Protein AF-A0A8J4V4L4-F1 (afdb_monomer_lite)

InterPro domains:
  IPR000237 GRIP domain [PF01465] (89-128)
  IPR000237 GRIP domain [PS50913] (85-132)
  IPR000237 GRIP domain [SM00755] (88-132)
  IPR051952 Golgi-associated and autophagy-related protein [PTHR23157] (9-137)

Structure (mmCIF, N/CA/C/O backbone):
data_AF-A0A8J4V4L4-F1
#
_entry.id   AF-A0A8J4V4L4-F1
#
loop_
_atom_site.group_PDB
_atom_site.id
_atom_site.type_symbol
_atom_site.label_atom_id
_atom_site.label_alt_id
_atom_site.label_comp_id
_atom_site.label_asym_id
_atom_site.label_entity_id
_atom_site.label_seq_id
_atom_site.pdbx_PDB_ins_code
_atom_site.Cartn_x
_atom_site.Cartn_y
_atom_site.Cartn_z
_atom_site.occupancy
_atom_site.B_iso_or_equiv
_atom_site.auth_seq_id
_atom_site.auth_comp_id
_atom_site.auth_asym_id
_atom_site.auth_atom_id
_atom_site.pdbx_PDB_model_num
ATOM 1 N N . MET A 1 1 ? 56.820 -5.648 -81.302 1.00 56.75 1 MET A N 1
ATOM 2 C CA . MET A 1 1 ? 57.022 -4.974 -79.993 1.00 56.75 1 MET A CA 1
ATOM 3 C C . MET A 1 1 ? 55.849 -5.267 -79.040 1.00 56.75 1 MET A C 1
ATOM 5 O O . MET A 1 1 ? 55.634 -4.554 -78.071 1.00 56.75 1 MET A O 1
ATOM 9 N N . ASP A 1 2 ? 55.124 -6.372 -79.248 1.00 60.31 2 ASP A N 1
ATOM 10 C CA . ASP A 1 2 ? 53.725 -6.490 -78.797 1.00 60.31 2 ASP A CA 1
ATOM 11 C C . ASP A 1 2 ? 53.541 -7.343 -77.529 1.00 60.31 2 ASP A C 1
ATOM 13 O O . ASP A 1 2 ? 52.537 -7.231 -76.823 1.00 60.31 2 ASP A O 1
ATOM 17 N N . ALA A 1 3 ? 54.542 -8.155 -77.174 1.00 59.69 3 ALA A N 1
ATOM 18 C CA . ALA A 1 3 ? 54.506 -8.998 -75.978 1.00 59.69 3 ALA A CA 1
ATOM 19 C C . ALA A 1 3 ? 54.644 -8.193 -74.668 1.00 59.69 3 ALA A C 1
ATOM 21 O O . ALA A 1 3 ? 53.994 -8.522 -73.676 1.00 59.69 3 ALA A O 1
ATOM 22 N N . ALA A 1 4 ? 55.436 -7.113 -74.667 1.00 62.22 4 ALA A N 1
ATOM 23 C CA . ALA A 1 4 ? 55.627 -6.255 -73.492 1.00 62.22 4 ALA A CA 1
ATOM 24 C C . ALA A 1 4 ? 54.358 -5.444 -73.158 1.00 62.22 4 ALA A C 1
ATOM 26 O O . ALA A 1 4 ? 53.912 -5.439 -72.013 1.00 62.22 4 ALA A O 1
ATOM 27 N N . SER A 1 5 ? 53.709 -4.869 -74.178 1.00 67.94 5 SER A N 1
ATOM 28 C CA . SER A 1 5 ? 52.457 -4.108 -74.030 1.00 67.94 5 SER A CA 1
ATOM 29 C C . SER A 1 5 ? 51.283 -4.983 -73.555 1.00 67.94 5 SER A C 1
ATOM 31 O O . SER A 1 5 ? 50.482 -4.574 -72.713 1.00 67.94 5 SER A O 1
ATOM 33 N N . THR A 1 6 ? 51.223 -6.240 -74.008 1.00 76.56 6 THR A N 1
ATOM 34 C CA . THR A 1 6 ? 50.197 -7.202 -73.566 1.00 76.56 6 THR A CA 1
ATOM 35 C C . THR A 1 6 ? 50.369 -7.602 -72.091 1.00 76.56 6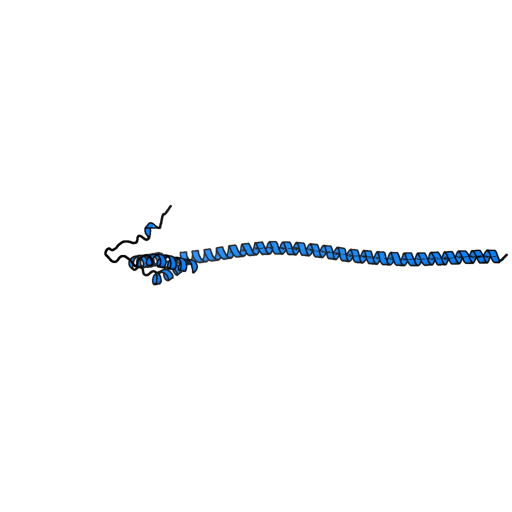 THR A C 1
ATOM 37 O O . THR A 1 6 ? 49.378 -7.772 -71.374 1.00 76.56 6 THR A O 1
ATOM 40 N N . GLY A 1 7 ? 51.614 -7.710 -71.611 1.00 80.56 7 GLY A N 1
ATOM 41 C CA . GLY A 1 7 ? 51.930 -8.019 -70.213 1.00 80.56 7 GLY A CA 1
ATOM 42 C C . GLY A 1 7 ? 51.570 -6.892 -69.240 1.00 80.56 7 GLY A C 1
ATOM 43 O O . GLY A 1 7 ? 51.029 -7.157 -68.166 1.00 80.56 7 GLY A O 1
ATOM 44 N N . GLU A 1 8 ? 51.798 -5.635 -69.621 1.00 83.94 8 GLU A N 1
ATOM 45 C CA . GLU A 1 8 ? 51.408 -4.463 -68.824 1.00 83.94 8 GLU A CA 1
ATOM 46 C C . GLU A 1 8 ? 49.885 -4.316 -68.730 1.00 83.94 8 GLU A C 1
ATOM 48 O O . GLU A 1 8 ? 49.346 -4.116 -67.639 1.00 83.94 8 GLU A O 1
ATOM 53 N N . ALA A 1 9 ? 49.170 -4.534 -69.838 1.00 85.38 9 ALA A N 1
ATOM 54 C CA . ALA A 1 9 ? 47.709 -4.534 -69.847 1.00 85.38 9 ALA A CA 1
ATOM 55 C C . ALA A 1 9 ? 47.113 -5.648 -68.962 1.00 85.38 9 ALA A C 1
ATOM 57 O O . ALA A 1 9 ? 46.092 -5.443 -68.304 1.00 85.38 9 ALA A O 1
ATOM 58 N N . ALA A 1 10 ? 47.743 -6.827 -68.915 1.00 88.56 10 ALA A N 1
ATOM 59 C CA . ALA A 1 10 ? 47.319 -7.918 -68.039 1.00 88.56 10 ALA A CA 1
ATOM 60 C C . ALA A 1 10 ? 47.534 -7.590 -66.551 1.00 88.56 10 ALA A C 1
ATOM 62 O O . ALA A 1 10 ? 46.646 -7.844 -65.738 1.00 88.56 10 ALA A O 1
ATOM 63 N N . ARG A 1 11 ? 48.671 -6.973 -66.202 1.00 88.81 11 ARG A N 1
ATOM 64 C CA . ARG A 1 11 ? 48.964 -6.530 -64.829 1.00 88.81 11 ARG A CA 1
ATOM 65 C C . ARG A 1 11 ? 48.004 -5.439 -64.366 1.00 88.81 11 ARG A C 1
ATOM 67 O O . ARG A 1 11 ? 47.452 -5.556 -63.278 1.00 88.81 11 ARG A O 1
ATOM 74 N N . PHE A 1 12 ? 47.734 -4.440 -65.209 1.00 91.56 12 PHE A N 1
ATOM 75 C CA . PHE A 1 12 ? 46.761 -3.392 -64.897 1.00 91.56 12 PHE A CA 1
ATOM 76 C C . PHE A 1 12 ? 45.360 -3.972 -64.667 1.00 91.56 12 PHE A C 1
ATOM 78 O O . PHE A 1 12 ? 44.716 -3.644 -63.675 1.00 91.56 12 PHE A O 1
ATOM 85 N N . ARG A 1 13 ? 44.907 -4.904 -65.520 1.00 91.88 13 ARG A N 1
ATOM 86 C CA . ARG A 1 13 ? 43.626 -5.603 -65.319 1.00 91.88 13 ARG A CA 1
ATOM 87 C C . ARG A 1 13 ? 43.571 -6.372 -63.997 1.00 91.88 13 ARG A C 1
ATOM 89 O O . ARG A 1 13 ? 42.557 -6.297 -63.311 1.00 91.88 13 ARG A O 1
ATOM 96 N N . ALA A 1 14 ? 44.644 -7.069 -63.622 1.00 92.88 14 ALA A N 1
ATOM 97 C CA . ALA A 1 14 ? 44.713 -7.782 -62.346 1.00 92.88 14 ALA A CA 1
ATOM 98 C C . ALA A 1 14 ? 44.650 -6.822 -61.144 1.00 92.88 14 ALA A C 1
ATOM 100 O O . ALA A 1 14 ? 43.907 -7.077 -60.198 1.00 92.88 14 ALA A O 1
ATOM 101 N N . SER A 1 15 ? 45.357 -5.688 -61.201 1.00 94.12 15 SER A N 1
ATOM 102 C CA . SER A 1 15 ? 45.274 -4.648 -60.169 1.00 94.12 15 SER A CA 1
ATOM 103 C C . SER A 1 15 ? 43.872 -4.041 -60.072 1.00 94.12 15 SER A C 1
ATOM 105 O O . SER A 1 15 ? 43.374 -3.839 -58.969 1.00 94.12 15 SER A O 1
ATOM 107 N N . VAL A 1 16 ? 43.202 -3.799 -61.203 1.00 94.94 16 VAL A N 1
ATOM 108 C CA . VAL A 1 16 ? 41.825 -3.281 -61.224 1.00 94.94 16 VAL A CA 1
ATOM 109 C C . VAL A 1 16 ? 40.839 -4.276 -60.605 1.00 94.94 16 VAL A C 1
ATOM 111 O O . VAL A 1 16 ? 40.001 -3.870 -59.803 1.00 94.94 16 VAL A O 1
ATOM 114 N N . GLU A 1 17 ? 40.941 -5.569 -60.922 1.00 94.56 17 GLU A N 1
ATOM 115 C CA . GLU A 1 17 ? 40.094 -6.597 -60.298 1.00 94.56 17 GLU A CA 1
ATOM 116 C C . GLU A 1 17 ? 40.380 -6.751 -58.792 1.00 94.56 17 GLU A C 1
ATOM 118 O O . GLU A 1 17 ? 39.438 -6.877 -58.009 1.00 94.56 17 GLU A O 1
ATOM 123 N N . SER A 1 18 ? 41.641 -6.631 -58.356 1.00 95.38 18 SER A N 1
ATOM 124 C CA . SER A 1 18 ? 41.998 -6.615 -56.926 1.00 95.38 18 SER A CA 1
ATOM 125 C C . SER A 1 18 ? 41.342 -5.444 -56.189 1.00 95.38 18 SER A C 1
ATOM 127 O O . SER A 1 18 ? 40.626 -5.648 -55.210 1.00 95.38 18 SER A O 1
ATOM 129 N N . VAL A 1 19 ? 41.497 -4.220 -56.708 1.00 96.00 19 VAL A N 1
ATOM 130 C CA . VAL A 1 19 ? 40.911 -3.004 -56.113 1.00 96.00 19 VAL A CA 1
ATOM 131 C C . VAL A 1 19 ? 39.383 -3.077 -56.091 1.00 96.00 19 VAL A C 1
ATOM 133 O O . VAL A 1 19 ? 38.739 -2.646 -55.136 1.00 96.00 19 VAL A O 1
ATOM 136 N N . LYS A 1 20 ? 38.769 -3.658 -57.124 1.00 96.00 20 LYS A N 1
ATOM 137 C CA . LYS A 1 20 ? 37.320 -3.880 -57.173 1.00 96.00 20 LYS A CA 1
ATOM 138 C C . LYS A 1 20 ? 36.861 -4.873 -56.099 1.00 96.00 20 LYS A C 1
ATOM 140 O O . LYS A 1 20 ? 35.820 -4.646 -55.476 1.00 96.00 20 LYS A O 1
ATOM 145 N N . GLY A 1 21 ? 37.630 -5.937 -55.865 1.00 95.31 21 GLY A N 1
ATOM 146 C CA . GLY A 1 21 ? 37.401 -6.898 -54.786 1.00 95.31 21 GLY A CA 1
ATOM 147 C C . GLY A 1 21 ? 37.497 -6.257 -53.399 1.00 95.31 21 GLY A C 1
ATOM 148 O O . GLY A 1 21 ? 36.588 -6.421 -52.581 1.00 95.31 21 GLY A O 1
ATOM 149 N N . GLU A 1 22 ? 38.537 -5.459 -53.163 1.00 95.75 22 GLU A N 1
ATOM 150 C CA . GLU A 1 22 ? 38.735 -4.696 -51.923 1.00 95.75 22 GLU A CA 1
ATOM 151 C C . GLU A 1 22 ? 37.610 -3.681 -51.691 1.00 95.75 22 GLU A C 1
ATOM 153 O O . GLU A 1 22 ? 37.029 -3.628 -50.607 1.00 95.75 22 GLU A O 1
ATOM 158 N N . LEU A 1 23 ? 37.209 -2.939 -52.728 1.00 95.88 23 LEU A N 1
ATOM 159 C CA . LEU A 1 23 ? 36.090 -1.999 -52.653 1.00 95.88 23 LEU A CA 1
ATOM 160 C C . LEU A 1 23 ? 34.772 -2.707 -52.308 1.00 95.88 23 LEU A C 1
ATOM 162 O O . LEU A 1 23 ? 33.959 -2.181 -51.545 1.00 95.88 23 LEU A O 1
ATOM 166 N N . ALA A 1 24 ? 34.535 -3.897 -52.864 1.00 95.81 24 ALA A N 1
ATOM 167 C CA . ALA A 1 24 ? 33.358 -4.696 -52.537 1.00 95.81 24 ALA A CA 1
ATOM 168 C C . ALA A 1 24 ? 33.397 -5.215 -51.090 1.00 95.81 24 ALA A C 1
ATOM 170 O O . ALA A 1 24 ? 32.350 -5.286 -50.442 1.00 95.81 24 ALA A O 1
ATOM 171 N N . HIS A 1 25 ? 34.582 -5.559 -50.580 1.00 96.50 25 HIS A N 1
ATOM 172 C CA . HIS A 1 25 ? 34.770 -5.943 -49.184 1.00 96.50 25 HIS A CA 1
ATOM 173 C C . HIS A 1 25 ? 34.488 -4.768 -48.240 1.00 96.50 25 HIS A C 1
ATOM 175 O O . HIS A 1 25 ? 33.649 -4.894 -47.350 1.00 96.50 25 HIS A O 1
ATOM 181 N N . LEU A 1 26 ? 35.084 -3.602 -48.504 1.00 96.56 26 LEU A N 1
ATOM 182 C CA . LEU A 1 26 ? 34.911 -2.397 -47.691 1.00 96.56 26 LEU A CA 1
ATOM 183 C C . LEU A 1 26 ? 33.444 -1.936 -47.642 1.00 96.56 26 LEU A C 1
ATOM 185 O O . LEU A 1 26 ? 32.940 -1.542 -46.592 1.00 96.56 26 LEU A O 1
ATOM 189 N N . LYS A 1 27 ? 32.713 -2.046 -48.762 1.00 96.00 27 LYS A N 1
ATOM 190 C CA . LYS A 1 27 ? 31.266 -1.759 -48.802 1.00 96.00 27 LYS A CA 1
ATOM 191 C C . LYS A 1 27 ? 30.456 -2.693 -47.902 1.00 96.00 27 LYS A C 1
ATOM 193 O O . LYS A 1 27 ? 29.519 -2.234 -47.250 1.00 96.00 27 LYS A O 1
ATOM 198 N N . ARG A 1 28 ? 30.796 -3.987 -47.874 1.00 96.75 28 ARG A N 1
ATOM 199 C CA . ARG A 1 28 ? 30.141 -4.971 -46.996 1.00 96.75 28 ARG A CA 1
ATOM 200 C C . ARG A 1 28 ? 30.440 -4.687 -45.529 1.00 96.75 28 ARG A C 1
ATOM 202 O O . ARG A 1 28 ? 29.513 -4.671 -44.727 1.00 96.75 28 ARG A O 1
ATOM 209 N N . GLU A 1 29 ? 31.695 -4.408 -45.198 1.00 97.19 29 GLU A N 1
ATOM 210 C CA . GLU A 1 29 ? 32.118 -4.079 -43.835 1.00 97.19 29 GLU A CA 1
ATOM 211 C C . GLU A 1 29 ? 31.403 -2.833 -43.301 1.00 97.19 29 GLU A C 1
ATOM 213 O O . GLU A 1 29 ? 30.804 -2.871 -42.230 1.00 97.19 29 GLU A O 1
ATOM 218 N N . HIS A 1 30 ? 31.350 -1.761 -44.093 1.00 96.75 30 HIS A N 1
ATOM 219 C CA . HIS A 1 30 ? 30.647 -0.540 -43.709 1.00 96.75 30 HIS A CA 1
ATOM 220 C C . HIS A 1 30 ? 29.136 -0.756 -43.504 1.00 96.75 30 HIS A C 1
ATOM 222 O O . HIS A 1 30 ? 28.540 -0.167 -42.600 1.00 96.75 30 HIS A O 1
ATOM 228 N N . LEU A 1 31 ? 28.496 -1.608 -44.315 1.00 97.44 31 LEU A N 1
ATOM 229 C CA . LEU A 1 31 ? 27.085 -1.952 -44.124 1.00 97.44 31 LEU A CA 1
ATOM 230 C C . LEU A 1 31 ? 26.865 -2.712 -42.810 1.00 97.44 31 LEU A C 1
ATOM 232 O O . LEU A 1 31 ? 25.944 -2.380 -42.065 1.00 97.44 31 LEU A O 1
ATOM 236 N N . LEU A 1 32 ? 27.714 -3.699 -42.518 1.00 97.75 32 LEU A N 1
ATOM 237 C CA . LEU A 1 32 ? 27.640 -4.469 -41.276 1.00 97.75 32 LEU A CA 1
ATOM 238 C C . LEU A 1 32 ? 27.883 -3.582 -40.053 1.00 97.75 32 LEU A C 1
ATOM 240 O O . LEU A 1 32 ? 27.113 -3.661 -39.099 1.00 97.75 32 LEU A O 1
ATOM 244 N N . ALA A 1 33 ? 28.875 -2.690 -40.112 1.00 97.38 33 ALA A N 1
ATOM 245 C CA . ALA A 1 33 ? 29.157 -1.729 -39.049 1.00 97.38 33 ALA A CA 1
ATOM 246 C C . ALA A 1 33 ? 27.953 -0.812 -38.782 1.00 97.38 33 ALA A C 1
ATOM 248 O O . ALA A 1 33 ? 27.572 -0.606 -37.632 1.00 97.38 33 ALA A O 1
ATOM 249 N N . ARG A 1 34 ? 27.280 -0.323 -39.836 1.00 97.69 34 ARG A N 1
ATOM 250 C CA . ARG A 1 34 ? 26.043 0.463 -39.681 1.00 97.69 34 ARG A CA 1
ATOM 251 C C . ARG A 1 34 ? 24.915 -0.339 -39.039 1.00 97.69 34 ARG A C 1
ATOM 253 O O . ARG A 1 34 ? 24.253 0.167 -38.141 1.00 97.69 34 ARG A O 1
ATOM 260 N N . GLN A 1 35 ? 24.709 -1.582 -39.469 1.00 97.56 35 GLN A N 1
ATOM 261 C CA . GLN A 1 35 ? 23.682 -2.453 -38.888 1.00 97.56 35 GLN A CA 1
ATOM 262 C C . GLN A 1 35 ? 23.980 -2.835 -37.433 1.00 97.56 35 GLN A C 1
ATOM 264 O O . GLN A 1 35 ? 23.057 -3.082 -36.661 1.00 97.56 35 GLN A O 1
ATOM 269 N N . GLN A 1 36 ? 25.254 -2.954 -37.056 1.00 97.25 36 GLN A N 1
ATOM 270 C CA . GLN A 1 36 ? 25.655 -3.174 -35.667 1.00 97.25 36 GLN A CA 1
ATOM 271 C C . GLN A 1 36 ? 25.390 -1.927 -34.826 1.00 97.25 36 GLN A C 1
ATOM 273 O O . GLN A 1 36 ? 24.692 -2.036 -33.825 1.00 97.25 36 GLN A O 1
ATOM 278 N N . ALA A 1 37 ? 25.820 -0.750 -35.290 1.00 97.50 37 ALA A N 1
ATOM 279 C CA . ALA A 1 37 ? 25.594 0.510 -34.584 1.00 97.50 37 ALA A CA 1
ATOM 280 C C . ALA A 1 37 ? 24.100 0.785 -34.330 1.00 97.50 37 ALA A C 1
ATOM 282 O O . ALA A 1 37 ? 23.728 1.156 -33.223 1.00 97.50 37 ALA A O 1
ATOM 283 N N . GLN A 1 38 ? 23.232 0.540 -35.319 1.00 97.56 38 GLN A N 1
ATOM 284 C CA . GLN A 1 38 ? 21.782 0.704 -35.150 1.00 97.56 38 GLN A CA 1
ATOM 285 C C . GLN A 1 38 ? 21.203 -0.251 -34.102 1.00 97.56 38 GLN A C 1
ATOM 287 O O . GLN A 1 38 ? 20.444 0.168 -33.233 1.00 97.56 38 GLN A O 1
ATOM 292 N N . ARG A 1 39 ? 21.592 -1.531 -34.147 1.00 97.75 39 ARG A N 1
ATOM 293 C CA . ARG A 1 39 ? 21.135 -2.521 -33.161 1.00 97.75 39 ARG A CA 1
ATOM 294 C C . ARG A 1 39 ? 21.614 -2.191 -31.752 1.00 97.75 39 ARG A C 1
ATOM 296 O O . ARG A 1 39 ? 20.859 -2.361 -30.802 1.00 97.75 39 ARG A O 1
ATOM 303 N N . GLU A 1 40 ? 22.855 -1.739 -31.611 1.00 97.50 40 GLU A N 1
ATOM 304 C CA . GLU A 1 40 ? 23.405 -1.316 -30.323 1.00 97.50 40 GLU A CA 1
ATOM 305 C C . GLU A 1 40 ? 22.685 -0.080 -29.781 1.00 97.50 40 GLU A C 1
ATOM 307 O O . GLU A 1 40 ? 22.412 -0.015 -28.585 1.00 97.50 40 GLU A O 1
ATOM 312 N N . GLU A 1 41 ? 22.315 0.867 -30.646 1.00 97.56 41 GLU A N 1
ATOM 313 C CA . GLU A 1 41 ? 21.538 2.040 -30.251 1.00 97.56 41 GLU A CA 1
ATOM 314 C C . GLU A 1 41 ? 20.135 1.658 -29.761 1.00 97.56 41 GLU A C 1
ATOM 316 O O . GLU A 1 41 ? 19.738 2.076 -28.673 1.00 97.56 41 GLU A O 1
ATOM 321 N N . GLU A 1 42 ? 19.406 0.820 -30.504 1.00 97.56 42 GLU A N 1
ATOM 322 C CA . GLU A 1 42 ? 18.084 0.323 -30.096 1.00 97.56 42 GLU A CA 1
ATOM 323 C C . GLU A 1 42 ? 18.150 -0.450 -28.772 1.00 97.56 42 GLU A C 1
ATOM 325 O O . GLU A 1 42 ? 17.330 -0.247 -27.871 1.00 97.56 42 GLU A O 1
ATOM 330 N N . LEU A 1 43 ? 19.163 -1.307 -28.621 1.00 98.00 43 LEU A N 1
ATOM 331 C CA . LEU A 1 43 ? 19.381 -2.079 -27.404 1.00 98.00 43 LEU A CA 1
ATOM 332 C C . LEU A 1 43 ? 19.709 -1.164 -26.217 1.00 98.00 43 LEU A C 1
ATOM 334 O O . LEU A 1 43 ? 19.132 -1.332 -25.143 1.00 98.00 43 LEU A O 1
ATOM 338 N N . ALA A 1 44 ? 20.562 -0.157 -26.410 1.00 97.75 44 ALA A N 1
ATOM 339 C CA . ALA A 1 44 ? 20.881 0.824 -25.378 1.00 97.75 44 ALA A CA 1
ATOM 340 C C . ALA A 1 44 ? 19.655 1.666 -24.984 1.00 97.75 44 ALA A C 1
ATOM 342 O O . ALA A 1 44 ? 19.453 1.947 -23.802 1.00 97.75 44 ALA A O 1
ATOM 343 N N . GLN A 1 45 ? 18.815 2.057 -25.947 1.00 98.25 45 GLN A N 1
ATOM 344 C CA . GLN A 1 45 ? 17.566 2.772 -25.674 1.00 98.25 45 GLN A CA 1
ATOM 345 C C . GLN A 1 45 ? 16.593 1.909 -24.863 1.00 98.25 45 GLN A C 1
ATOM 347 O O . GLN A 1 45 ? 16.069 2.367 -23.846 1.00 98.25 45 GLN A O 1
ATOM 352 N N . SER A 1 46 ? 16.403 0.649 -25.261 1.00 96.94 46 SER A N 1
ATOM 353 C CA . SER A 1 46 ? 15.552 -0.297 -24.534 1.00 96.94 46 SER A CA 1
ATOM 354 C C . SER A 1 46 ? 16.049 -0.524 -23.105 1.00 96.94 46 SER A C 1
ATOM 356 O O . SER A 1 46 ? 15.263 -0.441 -22.164 1.00 96.94 46 SER A O 1
ATOM 358 N N . GLN A 1 47 ? 17.359 -0.711 -22.915 1.00 98.19 47 GLN A N 1
ATOM 359 C CA . GLN A 1 47 ? 17.960 -0.866 -21.589 1.00 98.19 47 GLN A CA 1
ATOM 360 C C . GLN A 1 47 ? 17.719 0.350 -20.691 1.00 98.19 47 GLN A C 1
ATOM 362 O O . GLN A 1 47 ? 17.342 0.185 -19.533 1.00 98.19 47 GLN A O 1
ATOM 367 N N . ARG A 1 48 ? 17.877 1.573 -21.215 1.00 98.12 48 ARG A N 1
ATOM 368 C CA . ARG A 1 48 ? 17.569 2.795 -20.452 1.00 98.12 48 ARG A CA 1
ATOM 369 C C . ARG A 1 48 ? 16.099 2.857 -20.052 1.00 98.12 48 ARG A C 1
ATOM 371 O O . ARG A 1 48 ? 15.797 3.248 -18.931 1.00 98.12 48 ARG A O 1
ATOM 378 N N . HIS A 1 49 ? 15.198 2.464 -20.949 1.00 98.12 49 HIS A N 1
ATOM 379 C CA . HIS A 1 49 ? 13.770 2.460 -20.654 1.00 98.12 49 HIS A CA 1
ATOM 380 C C . HIS A 1 49 ? 13.409 1.430 -19.576 1.00 98.12 49 HIS A C 1
ATOM 382 O O . HIS A 1 49 ? 12.652 1.747 -18.664 1.00 98.12 49 HIS A O 1
ATOM 388 N N . ILE A 1 50 ? 14.002 0.234 -19.632 1.00 98.44 50 ILE A N 1
ATOM 389 C CA . ILE A 1 50 ? 13.835 -0.794 -18.596 1.00 98.44 50 ILE A CA 1
ATOM 390 C C . ILE A 1 50 ? 14.288 -0.264 -17.233 1.00 98.44 50 ILE A C 1
ATOM 392 O O . ILE A 1 50 ? 13.556 -0.421 -16.262 1.00 98.44 50 ILE A O 1
ATOM 396 N N . LEU A 1 51 ? 15.449 0.394 -17.160 1.00 98.38 51 LEU A N 1
ATOM 397 C CA . LEU A 1 51 ? 15.951 0.965 -15.906 1.00 98.38 51 LEU A CA 1
ATOM 398 C C . LEU A 1 51 ? 15.022 2.055 -15.354 1.00 98.38 51 LEU A C 1
ATOM 400 O O . LEU A 1 51 ? 14.721 2.047 -14.166 1.00 98.38 51 LEU A O 1
ATOM 404 N N . ALA A 1 52 ? 14.522 2.948 -16.212 1.00 98.31 52 ALA A N 1
ATOM 405 C CA . ALA A 1 52 ? 13.583 3.990 -15.795 1.00 98.31 52 ALA A CA 1
ATOM 406 C C . ALA A 1 52 ? 12.274 3.399 -15.241 1.00 98.31 52 ALA A C 1
ATOM 408 O O . ALA A 1 52 ? 11.785 3.837 -14.205 1.00 98.31 52 ALA A O 1
ATOM 409 N N . LEU A 1 53 ? 11.732 2.366 -15.898 1.00 98.44 53 LEU A N 1
ATOM 410 C CA . LEU A 1 53 ? 10.536 1.672 -15.418 1.00 98.44 53 LEU A CA 1
ATOM 411 C C . LEU A 1 53 ? 10.788 0.924 -14.103 1.00 98.44 53 LEU A C 1
ATOM 413 O O . LEU A 1 53 ? 9.905 0.875 -13.253 1.00 98.44 53 LEU A O 1
ATOM 417 N N . GLN A 1 54 ? 11.973 0.337 -13.923 1.00 98.38 54 GLN A N 1
ATOM 418 C CA . GLN A 1 54 ? 12.340 -0.319 -12.666 1.00 98.38 54 GLN A CA 1
ATOM 419 C C . GLN A 1 54 ? 12.373 0.678 -11.504 1.00 98.38 54 GLN A C 1
ATOM 421 O O . GLN A 1 54 ? 11.786 0.402 -10.460 1.00 98.38 54 GLN A O 1
ATOM 426 N N . GLU A 1 55 ? 12.979 1.850 -11.704 1.00 98.25 55 GLU A N 1
ATOM 427 C CA . GLU A 1 55 ? 12.998 2.921 -10.702 1.00 98.25 55 GLU A CA 1
ATOM 428 C C . GLU A 1 55 ? 11.579 3.403 -10.358 1.00 98.25 55 GLU A C 1
ATOM 430 O O . GLU A 1 55 ? 11.230 3.534 -9.184 1.00 98.25 55 GLU A O 1
ATOM 435 N N . GLU A 1 56 ? 10.722 3.586 -11.367 1.00 98.38 56 GLU A N 1
ATOM 436 C CA . GLU A 1 56 ? 9.325 3.982 -11.162 1.00 98.38 56 GLU A CA 1
ATOM 437 C C . GLU A 1 56 ? 8.539 2.934 -10.355 1.00 98.38 56 GLU A C 1
ATOM 439 O O . GLU A 1 56 ? 7.789 3.284 -9.438 1.00 98.38 56 GLU A O 1
ATOM 444 N N . ILE A 1 57 ? 8.730 1.643 -10.646 1.00 98.50 57 ILE A N 1
ATOM 445 C CA . ILE A 1 57 ? 8.093 0.550 -9.896 1.00 98.50 57 ILE A CA 1
ATOM 446 C C . ILE A 1 57 ? 8.532 0.582 -8.431 1.00 98.50 57 ILE A C 1
ATOM 448 O O . ILE A 1 57 ? 7.681 0.535 -7.541 1.00 98.50 57 ILE A O 1
ATOM 452 N N . GLU A 1 58 ? 9.832 0.706 -8.161 1.00 98.38 58 GLU A N 1
ATOM 453 C CA . GLU A 1 58 ? 10.352 0.785 -6.792 1.00 98.38 58 GLU A CA 1
ATOM 454 C C . GLU A 1 58 ? 9.778 1.992 -6.032 1.00 98.38 58 GLU A C 1
ATOM 456 O O . GLU A 1 58 ? 9.405 1.890 -4.853 1.00 98.38 58 GLU A O 1
ATOM 461 N N . GLU A 1 59 ? 9.644 3.134 -6.708 1.00 98.38 59 GLU A N 1
ATOM 462 C CA . GLU A 1 59 ? 9.048 4.333 -6.133 1.00 98.38 59 GLU A CA 1
ATOM 463 C C . GLU A 1 59 ? 7.572 4.122 -5.765 1.00 98.38 59 GLU A C 1
ATOM 465 O O . GLU A 1 59 ? 7.137 4.450 -4.648 1.00 98.38 59 GLU A O 1
ATOM 470 N N . LEU A 1 60 ? 6.807 3.534 -6.687 1.00 98.25 60 LEU A N 1
ATOM 471 C CA . LEU A 1 60 ? 5.393 3.227 -6.504 1.00 98.25 60 LEU A CA 1
ATOM 472 C C . LEU A 1 60 ? 5.178 2.206 -5.389 1.00 98.25 60 LEU A C 1
ATOM 474 O O . LEU A 1 60 ? 4.280 2.391 -4.565 1.00 98.25 60 LEU A O 1
ATOM 478 N N . GLU A 1 61 ? 6.012 1.173 -5.301 1.00 98.31 61 GLU A N 1
ATOM 479 C CA . GLU A 1 61 ? 5.952 0.194 -4.217 1.00 98.31 61 GLU A CA 1
ATOM 480 C C . GLU A 1 61 ? 6.196 0.843 -2.855 1.00 98.31 61 GLU A C 1
ATOM 482 O O . GLU A 1 61 ? 5.439 0.617 -1.905 1.00 98.31 61 GLU A O 1
ATOM 487 N N . ARG A 1 62 ? 7.223 1.693 -2.742 1.00 98.19 62 ARG A N 1
ATOM 488 C CA . ARG A 1 62 ? 7.514 2.421 -1.502 1.00 98.19 62 ARG A CA 1
ATOM 489 C C . ARG A 1 62 ? 6.346 3.322 -1.102 1.00 98.19 62 ARG A C 1
ATOM 491 O O . ARG A 1 62 ? 5.956 3.338 0.069 1.00 98.19 62 ARG A O 1
ATOM 498 N N . LYS A 1 63 ? 5.766 4.052 -2.058 1.00 98.12 63 LYS A N 1
ATOM 499 C CA . LYS A 1 63 ? 4.588 4.898 -1.825 1.00 98.12 63 LYS A CA 1
ATOM 500 C C . LYS A 1 63 ? 3.375 4.072 -1.393 1.00 98.12 63 LYS A C 1
ATOM 502 O O . LYS A 1 63 ? 2.688 4.452 -0.449 1.00 98.12 63 LYS A O 1
ATOM 507 N N . ASN A 1 64 ? 3.136 2.930 -2.034 1.00 98.25 64 ASN A N 1
ATOM 508 C CA . ASN A 1 64 ? 2.031 2.036 -1.701 1.00 98.25 64 ASN A CA 1
ATOM 509 C C . ASN A 1 64 ? 2.158 1.474 -0.275 1.00 98.25 64 ASN A C 1
ATOM 511 O O . ASN A 1 64 ? 1.183 1.485 0.479 1.00 98.25 64 ASN A O 1
ATOM 515 N N . ARG A 1 65 ? 3.369 1.073 0.137 1.00 98.31 65 ARG A N 1
ATOM 516 C CA . ARG A 1 65 ? 3.644 0.632 1.515 1.00 98.31 65 ARG A CA 1
ATOM 517 C C . ARG A 1 65 ? 3.321 1.728 2.530 1.00 98.31 65 ARG A C 1
ATOM 519 O O . ARG A 1 65 ? 2.643 1.454 3.517 1.00 98.31 65 ARG A O 1
ATOM 526 N N . LEU A 1 66 ? 3.753 2.965 2.272 1.00 98.25 66 LEU A N 1
ATOM 527 C CA . LEU A 1 66 ? 3.466 4.102 3.151 1.00 98.25 66 LEU A CA 1
ATOM 528 C C . LEU A 1 66 ? 1.961 4.395 3.235 1.00 98.25 66 LEU A C 1
ATOM 530 O O . LEU A 1 66 ? 1.426 4.552 4.329 1.00 98.25 66 LEU A O 1
ATOM 534 N N . HIS A 1 67 ? 1.266 4.418 2.096 1.00 98.12 67 HIS A N 1
ATOM 535 C CA . HIS A 1 67 ? -0.186 4.609 2.066 1.00 98.12 67 HIS A CA 1
ATOM 536 C C . HIS A 1 67 ? -0.919 3.506 2.838 1.00 98.12 67 HIS A C 1
ATOM 538 O O . HIS A 1 67 ? -1.813 3.804 3.623 1.00 98.12 67 HIS A O 1
ATOM 544 N N . SER A 1 68 ? -0.503 2.248 2.684 1.00 98.25 68 SER A N 1
ATOM 545 C CA . SER A 1 68 ? -1.095 1.116 3.406 1.00 98.25 68 SER A CA 1
ATOM 546 C C . SER A 1 68 ? -0.921 1.247 4.925 1.00 98.25 68 SER A C 1
ATOM 548 O O . SER A 1 68 ? -1.837 0.944 5.689 1.00 98.25 68 SER A O 1
ATOM 550 N N . GLN A 1 69 ? 0.235 1.743 5.381 1.00 98.12 69 GLN A N 1
ATOM 551 C CA . GLN A 1 69 ? 0.479 2.032 6.799 1.00 98.12 69 GLN A CA 1
ATOM 552 C C . GLN A 1 69 ? -0.422 3.159 7.316 1.00 98.12 69 GLN A C 1
ATOM 554 O O . GLN A 1 69 ? -1.014 3.033 8.388 1.00 98.12 69 GLN A O 1
ATOM 559 N N . GLN A 1 70 ? -0.559 4.243 6.549 1.00 97.94 70 GLN A N 1
ATOM 560 C CA . GLN A 1 70 ? -1.446 5.354 6.898 1.00 97.94 70 GLN A CA 1
ATOM 561 C C . GLN A 1 70 ? -2.909 4.908 6.956 1.00 97.94 70 GLN A C 1
ATOM 563 O O . GLN A 1 70 ? -3.614 5.241 7.904 1.00 97.94 70 GLN A O 1
ATOM 568 N N . GLU A 1 71 ? -3.358 4.102 5.995 1.00 97.94 71 GLU A N 1
ATOM 569 C CA . GLU A 1 71 ? -4.712 3.552 5.982 1.00 97.94 71 GLU A CA 1
ATOM 570 C C . GLU A 1 71 ? -4.968 2.659 7.205 1.00 97.94 71 GLU A C 1
ATOM 572 O O . GLU A 1 71 ? -6.018 2.767 7.840 1.00 97.94 71 GLU A O 1
ATOM 577 N N . ALA A 1 72 ? -4.005 1.811 7.582 1.00 97.88 72 ALA A N 1
ATOM 578 C CA . ALA A 1 72 ? -4.111 0.988 8.783 1.00 97.88 72 ALA A CA 1
ATOM 579 C C . ALA A 1 72 ? -4.234 1.844 10.055 1.00 97.88 72 ALA A C 1
ATOM 581 O O . ALA A 1 72 ? -5.089 1.568 10.899 1.00 97.88 72 ALA A O 1
ATOM 582 N N . MET A 1 73 ? -3.435 2.909 10.171 1.00 97.19 73 MET A N 1
ATOM 583 C CA . MET A 1 73 ? -3.505 3.845 11.296 1.00 97.19 73 MET A CA 1
ATOM 584 C C . MET A 1 73 ? -4.856 4.566 11.352 1.00 97.19 73 MET A C 1
ATOM 586 O O . MET A 1 73 ? -5.487 4.608 12.406 1.00 97.19 73 MET A O 1
ATOM 590 N N . LEU A 1 74 ? -5.342 5.071 10.216 1.00 98.00 74 LEU A N 1
ATOM 591 C CA . LEU A 1 74 ? -6.636 5.750 10.137 1.00 98.00 74 LEU A CA 1
ATOM 592 C C . LEU A 1 74 ? -7.802 4.816 10.474 1.00 98.00 74 LEU A C 1
ATOM 594 O O . LEU A 1 74 ? -8.730 5.231 11.160 1.00 98.00 74 LEU A O 1
ATOM 598 N N . LYS A 1 75 ? -7.754 3.546 10.053 1.00 97.88 75 LYS A N 1
ATOM 599 C CA . LYS A 1 75 ? -8.769 2.546 10.425 1.00 97.88 75 LYS A CA 1
ATOM 600 C C . LYS A 1 75 ? -8.809 2.297 11.932 1.00 97.88 75 LYS A C 1
ATOM 602 O O . LYS A 1 75 ? -9.894 2.146 12.492 1.00 97.88 75 LYS A O 1
ATOM 607 N N . ILE A 1 76 ? -7.647 2.247 12.586 1.00 95.69 76 ILE A N 1
ATOM 608 C CA . ILE A 1 76 ? -7.562 2.111 14.046 1.00 95.69 76 ILE A CA 1
ATOM 609 C C . ILE A 1 76 ? -8.169 3.340 14.719 1.00 95.69 76 ILE A C 1
ATOM 611 O O . ILE A 1 76 ? -9.010 3.190 15.605 1.00 95.69 76 ILE A O 1
ATOM 615 N N . GLU A 1 77 ? -7.788 4.535 14.272 1.00 95.88 77 GLU A N 1
ATOM 616 C CA . GLU A 1 77 ? -8.279 5.782 14.854 1.00 95.88 77 GLU A CA 1
ATOM 617 C C . GLU A 1 77 ? -9.792 5.925 14.683 1.00 95.88 77 GLU A C 1
ATOM 619 O O . GLU A 1 77 ? -10.501 6.183 15.649 1.00 95.88 77 GLU A O 1
ATOM 624 N N . LEU A 1 78 ? -10.315 5.632 13.491 1.00 96.12 78 LEU A N 1
ATOM 625 C CA . LEU A 1 78 ? -11.750 5.637 13.223 1.00 96.12 78 LEU A CA 1
ATOM 626 C C . LEU A 1 78 ? -12.491 4.671 14.154 1.00 96.12 78 LEU A C 1
ATOM 628 O O . LEU A 1 78 ? -13.480 5.052 14.776 1.00 96.12 78 LEU A O 1
ATOM 632 N N . ARG A 1 79 ? -11.979 3.446 14.333 1.00 93.69 79 ARG A N 1
ATOM 633 C CA . ARG A 1 79 ? -12.569 2.475 15.266 1.00 93.69 79 ARG A CA 1
ATOM 634 C C . ARG A 1 79 ? -12.536 2.975 16.715 1.00 93.69 79 ARG A C 1
ATOM 636 O O . ARG A 1 79 ? -13.472 2.712 17.472 1.00 93.69 79 ARG A O 1
ATOM 643 N N . ASN A 1 80 ? -11.474 3.669 17.122 1.00 92.94 80 ASN A N 1
ATOM 644 C CA . ASN A 1 80 ? -11.371 4.262 18.457 1.00 92.94 80 ASN A CA 1
ATOM 645 C C . ASN A 1 80 ? -12.380 5.399 18.637 1.00 92.94 80 ASN A C 1
ATOM 647 O O . ASN A 1 80 ? -13.114 5.404 19.627 1.00 92.94 80 ASN A O 1
ATOM 651 N N . MET A 1 81 ? -12.475 6.299 17.659 1.00 94.75 81 MET A N 1
ATOM 652 C CA . MET A 1 81 ? -13.440 7.395 17.653 1.00 94.75 81 MET A CA 1
ATOM 653 C C . MET A 1 81 ? -14.882 6.880 17.701 1.00 94.75 81 MET A C 1
ATOM 655 O O . MET A 1 81 ? -15.66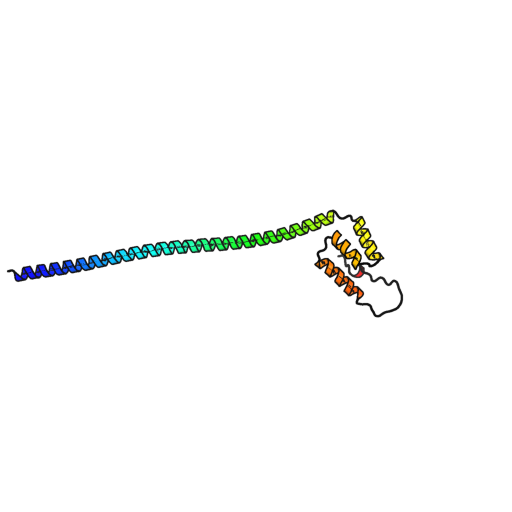9 7.354 18.515 1.00 94.75 81 MET A O 1
ATOM 659 N N . GLU A 1 82 ? -15.227 5.855 16.917 1.00 92.75 82 GLU A N 1
ATOM 660 C CA . GLU A 1 82 ? -16.552 5.222 16.958 1.00 92.75 82 GLU A CA 1
ATOM 661 C C . GLU A 1 82 ? -16.879 4.645 18.341 1.00 92.75 82 GLU A C 1
ATOM 663 O O . GLU A 1 82 ? -18.003 4.776 18.832 1.00 92.75 82 GLU A O 1
ATOM 668 N N . ARG A 1 83 ? -15.905 3.999 18.995 1.00 92.44 83 ARG A N 1
ATOM 669 C CA . ARG A 1 83 ? -16.080 3.481 20.360 1.00 92.44 83 ARG A CA 1
ATOM 670 C C . ARG A 1 83 ? -16.277 4.610 21.365 1.00 92.44 83 ARG A C 1
ATOM 672 O O . ARG A 1 83 ? -17.136 4.485 22.234 1.00 92.44 83 ARG A O 1
ATOM 679 N N . MET A 1 84 ? -15.502 5.689 21.260 1.00 90.69 84 MET A N 1
ATOM 680 C CA . MET A 1 84 ? -15.632 6.857 22.135 1.00 90.69 84 MET A CA 1
ATOM 681 C C . MET A 1 84 ? -16.996 7.522 21.973 1.00 90.69 84 MET A C 1
ATOM 683 O O . MET A 1 84 ? -17.695 7.706 22.964 1.00 90.69 84 MET A O 1
ATOM 687 N N . GLN A 1 85 ? -17.428 7.759 20.737 1.00 91.50 85 GLN A N 1
ATOM 688 C CA . GLN A 1 85 ? -18.730 8.353 20.446 1.00 91.50 85 GLN A CA 1
ATOM 689 C C . GLN A 1 85 ? -19.885 7.503 20.995 1.00 91.50 85 GLN A C 1
ATOM 691 O O . GLN A 1 85 ? -20.819 8.023 21.602 1.00 91.50 85 GLN A O 1
ATOM 696 N N . LYS A 1 86 ? -19.817 6.175 20.839 1.00 89.00 86 LYS A N 1
ATOM 697 C CA . LYS A 1 86 ? -20.828 5.271 21.411 1.00 89.00 86 LYS A CA 1
ATOM 698 C C . LYS A 1 86 ? -20.857 5.315 22.938 1.00 89.00 86 LYS A C 1
ATOM 700 O O . LYS A 1 86 ? -21.934 5.177 23.506 1.00 89.00 86 LYS A O 1
ATOM 705 N N . ARG A 1 87 ? -19.707 5.510 23.596 1.00 92.12 87 ARG A N 1
ATOM 706 C CA . ARG A 1 87 ? -19.607 5.647 25.060 1.00 92.12 87 ARG A CA 1
ATOM 707 C C . ARG A 1 87 ? -20.130 6.994 25.561 1.00 92.12 87 ARG A C 1
ATOM 709 O O . ARG A 1 87 ? -20.723 7.026 26.632 1.00 92.12 87 ARG A O 1
ATOM 716 N N . GLU A 1 88 ? -19.954 8.079 24.806 1.00 89.50 88 GLU A N 1
ATOM 717 C CA . GLU A 1 88 ? -20.504 9.400 25.159 1.00 89.50 88 GLU A CA 1
ATOM 718 C C . GLU A 1 88 ? -22.038 9.389 25.250 1.00 89.50 88 GLU A C 1
ATOM 720 O O . GLU A 1 88 ? -22.611 10.080 26.087 1.00 89.50 88 GLU A O 1
ATOM 725 N N . GLY A 1 89 ? -22.709 8.561 24.442 1.00 86.81 89 GLY A N 1
ATOM 726 C CA . GLY A 1 89 ? -24.165 8.390 24.478 1.00 86.81 89 GLY A CA 1
ATOM 727 C C . GLY A 1 89 ? -24.693 7.470 25.587 1.00 86.81 89 GLY A C 1
ATOM 728 O O . GLY A 1 89 ? -25.897 7.218 25.640 1.00 86.81 89 GLY A O 1
ATOM 729 N N . VAL A 1 90 ? -23.830 6.925 26.449 1.00 92.25 90 VAL A N 1
ATOM 730 C CA . VAL A 1 90 ? -24.240 5.986 27.502 1.00 92.25 90 VAL A CA 1
ATOM 731 C C . VAL A 1 90 ? -24.766 6.737 28.719 1.00 92.25 90 VAL A C 1
ATOM 733 O O . VAL A 1 90 ? -24.070 7.557 29.313 1.00 92.25 90 VAL A O 1
ATOM 736 N N . ASP A 1 91 ? -25.972 6.382 29.161 1.00 93.50 91 ASP A N 1
ATOM 737 C CA . ASP A 1 91 ? -26.497 6.852 30.439 1.00 93.50 91 ASP A CA 1
ATOM 738 C C . ASP A 1 91 ? -25.709 6.238 31.610 1.00 93.50 91 ASP A C 1
ATOM 740 O O . ASP A 1 91 ? -25.815 5.046 31.928 1.00 93.50 91 ASP A O 1
ATOM 744 N N . MET A 1 92 ? -24.937 7.083 32.290 1.00 94.38 92 MET A N 1
ATOM 745 C CA . MET A 1 92 ? -24.149 6.703 33.463 1.00 94.38 92 MET A CA 1
ATOM 746 C C . MET A 1 92 ? -25.020 6.256 34.641 1.00 94.38 92 MET A C 1
ATOM 748 O O . MET A 1 92 ? -24.577 5.451 35.460 1.00 94.38 92 MET A O 1
ATOM 752 N N . THR A 1 93 ? -26.273 6.710 34.724 1.00 96.12 93 THR A N 1
ATOM 753 C CA . THR A 1 93 ? -27.228 6.246 35.738 1.00 96.12 93 THR A CA 1
ATOM 754 C C . THR A 1 93 ? -27.603 4.791 35.500 1.00 96.12 93 THR A C 1
ATOM 756 O O . THR A 1 93 ? -27.622 3.999 36.445 1.00 96.12 93 THR A O 1
ATOM 759 N N . TYR A 1 94 ? -27.846 4.415 34.242 1.00 95.94 94 TYR A N 1
ATOM 760 C CA . TYR A 1 94 ? -28.104 3.026 33.878 1.00 95.94 94 TYR A CA 1
ATOM 761 C C . TYR A 1 94 ? -26.877 2.146 34.127 1.00 95.94 94 TYR A C 1
ATOM 763 O O . TYR A 1 94 ? -26.994 1.124 34.804 1.00 95.94 94 TYR A O 1
ATOM 771 N N . LEU A 1 95 ? -25.693 2.572 33.668 1.00 96.12 95 LEU A N 1
ATOM 772 C CA . LEU A 1 95 ? -24.446 1.838 33.901 1.00 96.12 95 LEU A CA 1
ATOM 773 C C . LEU A 1 95 ? -24.197 1.617 35.399 1.00 96.12 95 LEU A C 1
ATOM 775 O O . LEU A 1 95 ? -23.933 0.491 35.813 1.00 96.12 95 LEU A O 1
ATOM 779 N N . LYS A 1 96 ? -24.359 2.658 36.224 1.00 97.12 96 LYS A N 1
ATOM 780 C CA . LYS A 1 96 ? -24.277 2.559 37.688 1.00 97.12 96 LYS A CA 1
ATOM 781 C C . LYS A 1 96 ? -25.202 1.468 38.229 1.00 97.12 96 LYS A C 1
ATOM 783 O O . LYS A 1 96 ? -24.765 0.657 39.036 1.00 97.12 96 LYS A O 1
ATOM 788 N N . ASN A 1 97 ? -26.458 1.421 37.785 1.00 96.75 97 ASN A N 1
ATOM 789 C CA . ASN A 1 97 ? -27.425 0.426 38.259 1.00 96.75 97 ASN A CA 1
ATOM 790 C C . ASN A 1 97 ? -27.046 -1.002 37.841 1.00 96.75 97 ASN A C 1
ATOM 792 O O . ASN A 1 97 ? -27.237 -1.935 38.616 1.00 96.75 97 ASN A O 1
ATOM 796 N N . VAL A 1 98 ? -26.496 -1.180 36.638 1.00 96.38 98 VAL A N 1
ATOM 797 C CA . VAL A 1 98 ? -25.982 -2.480 36.180 1.00 96.38 98 VAL A CA 1
ATOM 798 C C . VAL A 1 98 ? -24.790 -2.918 37.035 1.00 96.38 98 VAL A C 1
ATOM 800 O O . VAL A 1 98 ? -24.745 -4.068 37.466 1.00 96.38 98 VAL A O 1
ATOM 803 N N . ILE A 1 99 ? -23.862 -2.004 37.340 1.00 95.88 99 ILE A N 1
ATOM 804 C CA . ILE A 1 99 ? -22.716 -2.285 38.217 1.00 95.88 99 ILE A CA 1
ATOM 805 C C . ILE A 1 99 ? -23.170 -2.599 39.648 1.00 95.88 99 ILE A C 1
ATOM 807 O O . ILE A 1 99 ? -22.669 -3.549 40.240 1.00 95.88 99 ILE A O 1
ATOM 811 N N . LEU A 1 100 ? -24.143 -1.865 40.193 1.00 96.00 100 LEU A N 1
ATOM 812 C CA . LEU A 1 100 ? -24.711 -2.160 41.512 1.00 96.00 100 LEU A CA 1
ATOM 813 C C . LEU A 1 100 ? -25.317 -3.565 41.553 1.00 96.00 100 LEU A C 1
ATOM 815 O O . LEU A 1 100 ? -24.937 -4.358 42.409 1.00 96.00 100 LEU A O 1
ATOM 819 N N . LYS A 1 101 ? -26.156 -3.921 40.571 1.00 95.50 101 LYS A N 1
ATOM 820 C CA . LYS A 1 101 ? -26.725 -5.274 40.469 1.00 95.50 101 LYS A CA 1
ATOM 821 C C . LYS A 1 101 ? -25.652 -6.350 40.366 1.00 95.50 101 LYS A C 1
ATOM 823 O O . LYS A 1 101 ? -25.798 -7.404 40.978 1.00 95.50 101 LYS A O 1
ATOM 828 N N . LEU A 1 102 ? -24.578 -6.095 39.618 1.00 94.06 102 LEU A N 1
ATOM 829 C CA . LEU A 1 102 ? -23.456 -7.025 39.500 1.00 94.06 102 LEU A CA 1
ATOM 830 C C . LEU A 1 102 ? -22.801 -7.286 40.858 1.00 94.06 102 LEU A C 1
ATOM 832 O O . LEU A 1 102 ? -22.496 -8.433 41.171 1.00 94.06 102 LEU A O 1
ATOM 836 N N . LEU A 1 103 ? -22.602 -6.239 41.659 1.00 92.00 103 LEU A N 1
ATOM 837 C CA . LEU A 1 103 ? -21.998 -6.344 42.987 1.00 92.00 103 LEU A CA 1
ATOM 838 C C . LEU A 1 103 ? -22.942 -6.970 44.024 1.00 92.00 103 LEU A C 1
ATOM 840 O O . LEU A 1 103 ? -22.471 -7.675 44.911 1.00 92.00 103 LEU A O 1
ATOM 844 N N . GLU A 1 104 ? -24.251 -6.735 43.916 1.00 93.00 104 GLU A N 1
ATOM 845 C CA . GLU A 1 104 ? -25.264 -7.281 44.830 1.00 93.00 104 GLU A CA 1
ATOM 846 C C . GLU A 1 104 ? -25.565 -8.763 44.567 1.00 93.00 104 GLU A C 1
ATOM 848 O O . GLU A 1 104 ? -25.659 -9.553 45.503 1.00 93.00 104 GLU A O 1
ATOM 853 N N . THR A 1 105 ? -25.735 -9.139 43.296 1.00 92.12 105 THR A N 1
ATOM 854 C CA . THR A 1 105 ? -26.202 -10.480 42.895 1.00 92.12 105 THR A CA 1
ATOM 855 C C . THR A 1 105 ? -25.068 -11.414 42.484 1.00 92.12 105 THR A C 1
ATOM 857 O O . THR A 1 105 ? -25.199 -12.630 42.592 1.00 92.12 105 THR A O 1
ATOM 860 N N . GLY A 1 106 ? -23.949 -10.868 41.995 1.00 87.44 106 GLY A N 1
ATOM 861 C CA . GLY A 1 106 ? -22.852 -11.654 41.434 1.00 87.44 106 GLY A CA 1
ATOM 862 C C . GLY A 1 106 ? -23.158 -12.304 40.078 1.00 87.44 106 GLY A C 1
ATOM 863 O O . GLY A 1 106 ? -22.377 -13.148 39.637 1.00 87.44 106 GLY A O 1
ATOM 864 N N . GLU A 1 107 ? -24.250 -11.931 39.399 1.00 90.88 107 GLU A N 1
ATOM 865 C CA . GLU A 1 107 ? -24.691 -12.508 38.116 1.00 90.88 107 GLU A CA 1
ATOM 866 C C . GLU A 1 107 ? -23.833 -12.043 36.919 1.00 90.88 107 GLU A C 1
ATOM 868 O O . GLU A 1 107 ? -24.304 -11.391 35.983 1.00 90.88 107 GLU A O 1
ATOM 873 N N . VAL A 1 108 ? -22.540 -12.381 36.932 1.00 90.38 108 VAL A N 1
ATOM 874 C CA . VAL A 1 108 ? -21.570 -11.949 35.911 1.00 90.38 108 VAL A CA 1
ATOM 875 C C . VAL A 1 108 ? -21.979 -12.398 34.511 1.00 90.38 108 VAL A C 1
ATOM 877 O O . VAL A 1 108 ? -21.951 -11.587 33.594 1.00 90.38 108 VAL A O 1
ATOM 880 N N . GLU A 1 109 ? -22.400 -13.650 34.328 1.00 91.12 109 GLU A N 1
ATOM 881 C CA . GLU A 1 109 ? -22.740 -14.185 32.998 1.00 91.12 109 GLU A CA 1
ATOM 882 C C . GLU A 1 109 ? -23.922 -13.439 32.342 1.00 91.12 109 GLU A C 1
ATOM 884 O O . GLU A 1 109 ? -23.954 -13.292 31.121 1.00 91.12 109 GLU A O 1
ATOM 889 N N . ALA A 1 110 ? -24.859 -12.905 33.136 1.00 93.12 110 ALA A N 1
ATOM 890 C CA . ALA A 1 110 ? -26.007 -12.146 32.635 1.00 93.12 110 ALA A CA 1
ATOM 891 C C . ALA A 1 110 ? -25.693 -10.654 32.425 1.00 93.12 110 ALA A C 1
ATOM 893 O O . ALA A 1 110 ? -26.152 -10.045 31.457 1.00 93.12 110 ALA A O 1
ATOM 894 N N . LEU A 1 111 ? -24.910 -10.051 33.325 1.00 95.25 111 LEU A N 1
ATOM 895 C CA . LEU A 1 111 ? -24.670 -8.604 33.342 1.00 95.25 111 LEU A CA 1
ATOM 896 C C . LEU A 1 111 ? -23.417 -8.182 32.561 1.00 95.25 111 LEU A C 1
ATOM 898 O O . LEU A 1 111 ? -23.366 -7.063 32.048 1.00 95.25 111 LEU A O 1
ATOM 902 N N . LEU A 1 112 ? -22.425 -9.063 32.403 1.00 94.62 112 LEU A N 1
ATOM 903 C CA . LEU A 1 112 ? -21.211 -8.788 31.629 1.00 94.62 112 LEU A CA 1
ATOM 904 C C . LEU A 1 112 ? -21.495 -8.460 30.151 1.00 94.62 112 LEU A C 1
ATOM 906 O O . LEU A 1 112 ? -20.885 -7.512 29.656 1.00 94.62 112 LEU A O 1
ATOM 910 N N . PRO A 1 113 ? -22.422 -9.133 29.439 1.00 95.19 113 PRO A N 1
ATOM 911 C CA . PRO A 1 113 ? -22.794 -8.735 28.080 1.00 95.19 113 PRO A CA 1
ATOM 912 C C . PRO A 1 113 ? -23.361 -7.311 28.007 1.00 95.19 113 PRO A C 1
ATOM 914 O O . PRO A 1 113 ? -23.023 -6.558 27.095 1.00 95.19 113 PRO A O 1
ATOM 917 N N . VAL A 1 114 ? -24.178 -6.914 28.991 1.00 95.38 114 VAL A N 1
ATOM 918 C CA . VAL A 1 114 ? -24.752 -5.560 29.066 1.00 95.38 114 VAL A CA 1
ATOM 919 C C . VAL A 1 114 ? -23.645 -4.530 29.279 1.00 95.38 114 VAL A C 1
ATOM 921 O O . VAL A 1 114 ? -23.572 -3.546 28.547 1.00 95.38 114 VAL A O 1
ATOM 924 N N . ILE A 1 115 ? -22.738 -4.777 30.227 1.00 95.31 115 ILE A N 1
ATOM 925 C CA . ILE A 1 115 ? -21.575 -3.913 30.476 1.00 95.31 115 ILE A CA 1
ATOM 926 C C . ILE A 1 115 ? -20.693 -3.826 29.229 1.00 95.31 115 ILE A C 1
ATOM 928 O O . ILE A 1 115 ? -20.290 -2.732 28.841 1.00 95.31 115 ILE A O 1
ATOM 932 N N . GLY A 1 116 ? -20.437 -4.959 28.572 1.00 94.62 116 GLY A N 1
ATOM 933 C CA . GLY A 1 116 ? -19.653 -5.022 27.345 1.00 94.62 116 GLY A CA 1
ATOM 934 C C . GLY A 1 116 ? -20.274 -4.205 26.215 1.00 94.62 116 GLY A C 1
ATOM 935 O O . GLY A 1 116 ? -19.563 -3.494 25.512 1.00 94.62 116 GLY A O 1
ATOM 936 N N . MET A 1 117 ? -21.599 -4.220 26.080 1.00 93.31 117 MET A N 1
ATOM 937 C CA . MET A 1 117 ? -22.306 -3.382 25.113 1.00 93.31 117 MET A CA 1
ATOM 938 C C . MET A 1 117 ? -22.189 -1.889 25.451 1.00 93.31 117 MET A C 1
ATOM 940 O O . MET A 1 117 ? -21.849 -1.092 24.577 1.00 93.31 117 MET A O 1
ATOM 944 N N . LEU A 1 118 ? -22.441 -1.500 26.706 1.00 93.88 118 LEU A N 1
ATOM 945 C CA . LEU A 1 118 ? -22.377 -0.097 27.132 1.00 93.88 118 LEU A CA 1
ATOM 946 C C . LEU A 1 118 ? -20.957 0.463 26.983 1.00 93.88 118 LEU A C 1
ATOM 948 O O . LEU A 1 118 ? -20.750 1.529 26.415 1.00 93.88 118 LEU A O 1
ATOM 952 N N . LEU A 1 119 ? -19.954 -0.285 27.435 1.00 93.81 119 LEU A N 1
ATOM 953 C CA . LEU A 1 119 ? -18.557 0.146 27.420 1.00 93.81 119 LEU A CA 1
ATOM 954 C C . LEU A 1 119 ? -17.818 -0.225 26.129 1.00 93.81 119 LEU A C 1
ATOM 956 O O . LEU A 1 119 ? -16.617 0.032 26.018 1.00 93.81 119 LEU A O 1
ATOM 960 N N . GLN A 1 120 ? -18.519 -0.762 25.127 1.00 93.56 120 GLN A N 1
ATOM 961 C CA . GLN A 1 120 ? -17.961 -1.147 23.826 1.00 93.56 120 GLN A CA 1
ATOM 962 C C . GLN A 1 120 ? -16.749 -2.081 23.954 1.00 93.56 120 GLN A C 1
ATOM 964 O O . GLN A 1 120 ? -15.702 -1.839 23.346 1.00 93.56 120 GLN A O 1
ATOM 969 N N . PHE A 1 121 ? -16.881 -3.124 24.773 1.00 94.69 121 PHE A N 1
ATOM 970 C CA . PHE A 1 121 ? -15.853 -4.147 24.906 1.00 94.69 121 PHE A CA 1
ATOM 971 C C . PHE A 1 121 ? -15.663 -4.881 23.581 1.00 94.69 121 PHE A C 1
ATOM 973 O O . PHE A 1 121 ? -16.612 -5.155 22.840 1.00 94.69 121 PHE A O 1
ATOM 980 N N . SER A 1 122 ? -14.418 -5.220 23.281 1.00 91.94 122 SER A N 1
ATOM 981 C CA . SER A 1 122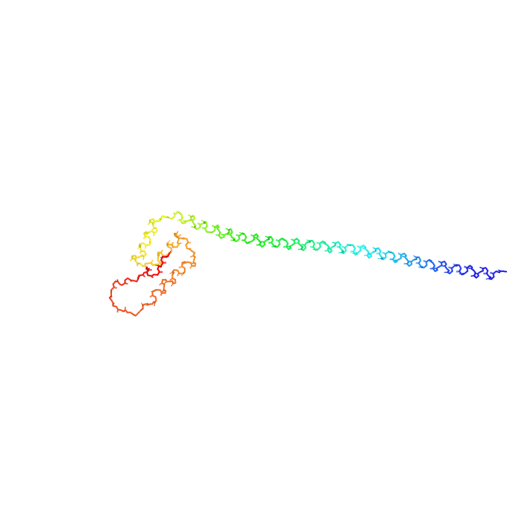 ? -14.103 -6.171 22.232 1.00 91.94 122 SER A CA 1
ATOM 982 C C . SER A 1 122 ? -14.467 -7.595 22.675 1.00 91.94 122 SER A C 1
ATOM 984 O O . SER A 1 122 ? -14.558 -7.875 23.875 1.00 91.94 122 SER A O 1
ATOM 986 N N . PRO A 1 123 ? -14.652 -8.529 21.728 1.00 92.75 123 PRO A N 1
ATOM 987 C CA . PRO A 1 123 ? -14.847 -9.933 22.067 1.00 92.75 123 PRO A CA 1
ATOM 988 C C . PRO A 1 123 ? -13.738 -10.452 22.988 1.00 92.75 123 PRO A C 1
ATOM 990 O O . PRO A 1 123 ? -14.015 -11.158 23.950 1.00 92.75 123 PRO A O 1
ATOM 993 N N . GLU A 1 124 ? -12.486 -10.068 22.743 1.00 94.75 124 GLU A N 1
ATOM 994 C CA . GLU A 1 124 ? -11.328 -10.482 23.542 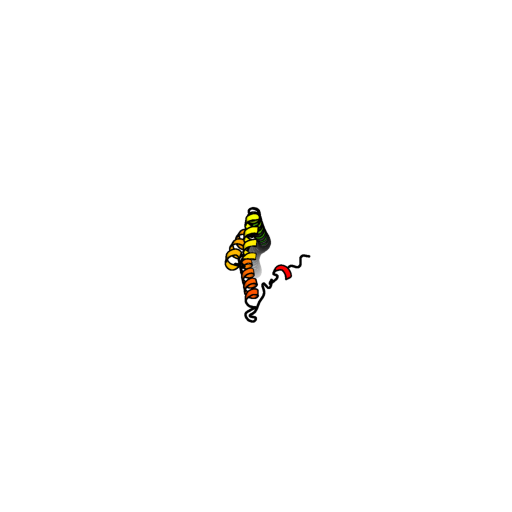1.00 94.75 124 GLU A CA 1
ATOM 995 C C . GLU A 1 124 ? -11.415 -9.974 24.990 1.00 94.75 124 GLU A C 1
ATOM 997 O O . GLU A 1 124 ? -11.118 -10.720 25.924 1.00 94.75 124 GLU A O 1
ATOM 1002 N N . GLU A 1 125 ? -11.868 -8.733 25.192 1.00 95.19 125 GLU A N 1
ATOM 1003 C CA . GLU A 1 125 ? -12.090 -8.156 26.524 1.00 95.19 125 GLU A CA 1
ATOM 1004 C C . GLU A 1 125 ? -13.186 -8.913 27.289 1.00 95.19 125 GLU A C 1
ATOM 1006 O O . GLU A 1 125 ? -12.995 -9.253 28.458 1.00 95.19 125 GLU A O 1
ATOM 1011 N N . ILE A 1 126 ? -14.289 -9.272 26.620 1.00 94.44 126 ILE A N 1
ATOM 1012 C CA . ILE A 1 126 ? -15.369 -10.079 27.213 1.00 94.44 126 ILE A CA 1
ATOM 1013 C C . ILE A 1 126 ? -14.847 -11.460 27.636 1.00 9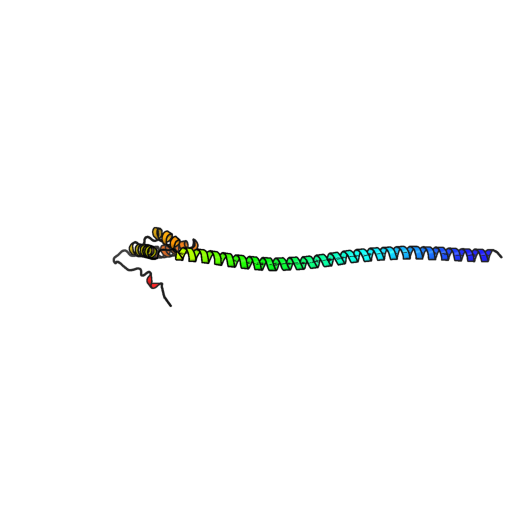4.44 126 ILE A C 1
ATOM 1015 O O . ILE A 1 126 ? -15.056 -11.874 28.779 1.00 94.44 126 ILE A O 1
ATOM 1019 N N . HIS A 1 127 ? -14.113 -12.153 26.757 1.00 94.69 127 HIS A N 1
ATOM 1020 C CA . HIS A 1 127 ? -13.530 -13.462 27.074 1.00 94.69 127 HIS A CA 1
ATOM 1021 C C . HIS A 1 127 ? -12.548 -13.380 28.248 1.00 94.69 127 HIS A C 1
ATOM 1023 O O . HIS A 1 127 ? -12.543 -14.259 29.110 1.00 94.69 127 HIS A O 1
ATOM 1029 N N . LYS A 1 128 ? -11.734 -12.319 28.318 1.00 94.81 128 LYS A N 1
ATOM 1030 C CA . LYS A 1 128 ? -10.803 -12.093 29.430 1.00 94.81 128 LYS A CA 1
ATOM 1031 C C . LYS A 1 128 ? -11.544 -11.932 30.759 1.00 94.81 128 LY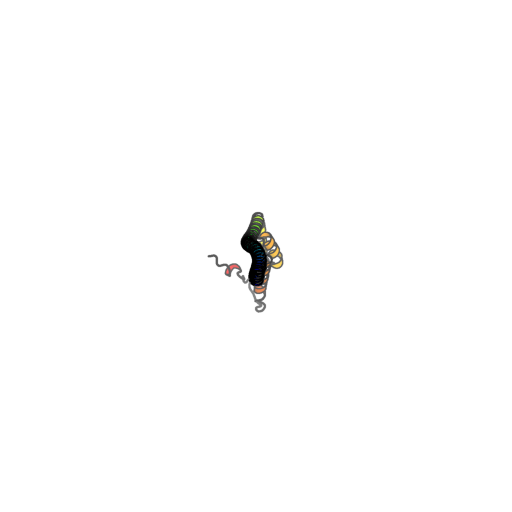S A C 1
ATOM 1033 O O . LYS A 1 128 ? -11.126 -12.518 31.757 1.00 94.81 128 LYS A O 1
ATOM 1038 N N . CYS A 1 129 ? -12.652 -11.190 30.778 1.00 92.50 129 CYS A N 1
ATOM 1039 C CA . CYS A 1 129 ? -13.499 -11.043 31.963 1.00 92.50 129 CYS A CA 1
ATOM 1040 C C . CYS A 1 129 ? -14.116 -12.380 32.402 1.00 92.50 129 CYS A C 1
ATOM 1042 O O . CYS A 1 129 ? -14.038 -12.725 33.581 1.00 92.50 129 CYS A O 1
ATOM 1044 N N . GLN A 1 130 ? -14.663 -13.160 31.465 1.00 91.31 130 GLN A N 1
ATOM 1045 C CA . GLN A 1 130 ? -15.232 -14.482 31.756 1.00 91.31 130 GLN A CA 1
ATOM 1046 C C . GLN A 1 130 ? -14.184 -15.451 32.313 1.00 91.31 130 GLN A C 1
ATOM 1048 O O . GLN A 1 130 ? -14.429 -16.127 33.310 1.00 91.31 130 GLN A O 1
ATOM 1053 N N . GLN A 1 131 ? -12.993 -15.499 31.710 1.00 91.31 131 GLN A N 1
ATOM 1054 C CA . GLN A 1 131 ? -11.892 -16.338 32.190 1.00 91.31 131 GLN A CA 1
ATOM 1055 C C . GLN A 1 131 ? -11.427 -15.925 33.589 1.00 91.31 131 GLN A C 1
ATOM 1057 O O . GLN A 1 131 ? -11.249 -16.782 34.451 1.00 91.31 131 GLN A O 1
ATOM 1062 N N . ALA A 1 132 ? -11.269 -14.621 33.837 1.00 89.44 132 ALA A N 1
ATOM 1063 C CA . ALA A 1 132 ? -10.879 -14.108 35.149 1.00 89.44 132 ALA A CA 1
ATOM 1064 C C . ALA A 1 132 ? -11.916 -14.446 36.229 1.00 89.44 132 ALA A C 1
ATOM 1066 O O . ALA A 1 132 ? -11.544 -14.785 37.354 1.00 89.44 132 ALA A O 1
ATOM 1067 N N . TYR A 1 133 ? -13.204 -14.391 35.880 1.00 87.44 133 TYR A N 1
ATOM 1068 C CA . TYR A 1 133 ? -14.283 -14.793 36.772 1.00 87.44 133 TYR A CA 1
ATOM 1069 C C . TYR A 1 133 ? -14.234 -16.297 37.071 1.00 87.44 133 TYR A C 1
ATOM 1071 O O . TYR A 1 133 ? -14.166 -16.673 38.240 1.00 87.44 133 TYR A O 1
ATOM 1079 N N . ARG A 1 134 ? -14.138 -17.154 36.046 1.00 86.69 134 ARG A N 1
ATOM 1080 C CA . ARG A 1 134 ? -14.045 -18.618 36.214 1.00 86.69 134 ARG A CA 1
ATOM 1081 C C . ARG A 1 134 ? -12.839 -19.048 37.047 1.00 86.69 134 ARG A C 1
ATOM 1083 O O . ARG A 1 134 ? -12.971 -19.824 37.987 1.00 86.69 134 ARG A O 1
ATOM 1090 N N . ALA A 1 135 ? -11.674 -18.459 36.782 1.00 85.81 135 ALA A N 1
ATOM 1091 C CA . ALA A 1 135 ? -10.468 -18.705 37.567 1.00 85.81 135 ALA A CA 1
ATOM 1092 C C . ALA A 1 135 ? -10.622 -18.287 39.042 1.00 85.81 135 ALA A C 1
ATOM 1094 O O . ALA A 1 135 ? -9.955 -18.837 39.911 1.00 85.81 135 ALA A O 1
ATOM 1095 N N . SER A 1 136 ? -11.489 -17.317 39.349 1.00 77.56 136 SER A N 1
ATOM 1096 C CA . SER A 1 136 ? -11.778 -16.905 40.729 1.00 77.56 136 SER A CA 1
ATOM 1097 C C . SER A 1 136 ? -12.830 -17.776 41.429 1.00 77.56 136 SER A C 1
ATOM 1099 O O . SER A 1 136 ? -12.841 -17.849 42.661 1.00 77.56 136 SER A O 1
ATOM 1101 N N . THR A 1 137 ? -13.690 -18.459 40.670 1.00 69.94 137 THR A N 1
ATOM 1102 C CA . THR A 1 137 ? -14.675 -19.410 41.200 1.00 69.94 137 THR A CA 1
ATOM 1103 C C . THR A 1 137 ? -14.085 -20.811 41.395 1.00 69.94 137 THR A C 1
ATOM 1105 O O . THR A 1 137 ? -14.402 -21.442 42.399 1.00 69.94 137 THR A O 1
ATOM 1108 N N . ASP A 1 138 ? -13.161 -21.260 40.535 1.00 56.69 138 ASP A N 1
ATOM 1109 C CA . ASP A 1 138 ? -12.564 -22.611 40.596 1.00 56.69 138 ASP A CA 1
ATOM 1110 C C . ASP A 1 138 ? -11.570 -22.828 41.758 1.00 56.69 138 ASP A C 1
ATOM 1112 O O . ASP A 1 138 ? -11.268 -23.965 42.116 1.00 56.69 138 ASP A O 1
ATOM 1116 N N . VAL A 1 139 ? -11.090 -21.769 42.424 1.00 50.03 139 VAL A N 1
ATOM 1117 C CA . VAL A 1 139 ? -10.140 -21.874 43.559 1.00 50.03 139 VAL A CA 1
ATOM 1118 C C . VAL A 1 139 ? -10.849 -22.160 44.901 1.00 50.03 139 VAL A C 1
ATOM 1120 O O . VAL A 1 139 ? -10.270 -22.000 45.972 1.00 50.03 139 VAL A O 1
ATOM 1123 N N . SER A 1 140 ? -12.112 -22.604 44.906 1.00 45.38 140 SER A N 1
ATOM 1124 C CA . SER A 1 140 ? -12.776 -22.993 46.159 1.00 45.38 140 SER A CA 1
ATOM 1125 C C . SER A 1 140 ? -13.844 -24.080 45.997 1.00 45.38 140 SER A C 1
ATOM 1127 O O . SER A 1 140 ? -15.026 -23.770 45.870 1.00 45.38 140 SER A O 1
ATOM 1129 N N . PRO A 1 141 ? -13.442 -25.361 46.100 1.00 40.25 141 PRO A N 1
ATOM 1130 C CA . PRO A 1 141 ? -14.343 -26.436 46.498 1.00 40.25 141 PRO A CA 1
ATOM 1131 C C . PRO A 1 141 ? -13.955 -27.110 47.830 1.00 40.25 141 PRO A C 1
ATOM 1133 O O . PRO A 1 141 ? -14.564 -28.106 48.203 1.00 40.25 141 PRO A O 1
ATOM 1136 N N . SER A 1 142 ? -12.987 -26.588 48.593 1.00 36.97 142 SER A N 1
ATOM 1137 C CA . SER A 1 142 ? -12.626 -27.144 49.908 1.00 36.97 142 SER A CA 1
ATOM 1138 C C . SER A 1 142 ? -12.542 -26.066 50.985 1.00 36.97 142 SER A C 1
ATOM 1140 O O . SER A 1 142 ? -11.457 -25.584 51.293 1.00 36.97 142 SER A O 1
ATOM 1142 N N . LEU A 1 143 ? -13.693 -25.671 51.524 1.00 35.16 143 LEU A N 1
ATOM 1143 C CA . LEU A 1 143 ? -13.902 -25.317 52.933 1.00 35.16 143 LEU A CA 1
ATOM 1144 C C . LEU A 1 143 ? -15.384 -24.982 53.096 1.00 35.16 143 LEU A C 1
ATOM 1146 O O . LEU A 1 143 ? -15.850 -23.878 52.828 1.00 35.16 143 LEU A O 1
ATOM 1150 N N . VAL A 1 144 ? -16.129 -26.004 53.495 1.00 44.06 144 VAL A N 1
ATOM 1151 C CA . VAL A 1 144 ? -17.415 -25.830 54.156 1.00 44.06 144 VAL A CA 1
ATOM 1152 C C . VAL A 1 144 ? -17.134 -25.096 55.472 1.00 44.06 144 VAL A C 1
ATOM 1154 O O . VAL A 1 144 ? -16.239 -25.521 56.199 1.00 44.06 144 VAL A O 1
ATOM 1157 N N . SER A 1 145 ? -17.885 -24.025 55.737 1.00 38.03 145 SER A N 1
ATOM 1158 C CA . SER A 1 145 ? -18.256 -23.455 57.049 1.00 38.03 145 SER A CA 1
ATOM 1159 C C . SER A 1 145 ? -18.027 -21.940 57.152 1.00 38.03 145 SER A C 1
ATOM 1161 O O . SER A 1 145 ? -16.902 -21.454 57.176 1.00 38.03 145 SER A O 1
ATOM 1163 N N . ASP A 1 146 ? -19.167 -21.256 57.263 1.00 36.28 146 ASP A N 1
ATOM 1164 C CA . ASP A 1 146 ? -19.466 -20.002 57.958 1.00 36.28 146 ASP A CA 1
ATOM 1165 C C . ASP A 1 146 ? -18.732 -18.692 57.632 1.00 36.28 146 ASP A C 1
ATOM 1167 O O . ASP A 1 146 ? -17.554 -18.481 57.905 1.00 36.28 146 ASP A O 1
ATOM 1171 N N . GLY A 1 147 ? -19.551 -17.729 57.195 1.00 36.00 147 GLY A N 1
ATOM 1172 C CA . GLY A 1 147 ? -19.299 -16.291 57.266 1.00 36.00 147 GLY A CA 1
ATOM 1173 C C . GLY A 1 147 ? -19.588 -15.571 55.943 1.00 36.00 147 GLY A C 1
ATOM 1174 O O . GLY A 1 147 ? -19.194 -16.076 54.891 1.00 36.00 147 GLY A O 1
ATOM 1175 N N . PRO A 1 148 ? -20.219 -14.375 55.947 1.00 46.12 148 PRO A N 1
ATOM 1176 C CA . PRO A 1 148 ? -20.294 -13.509 54.771 1.00 46.12 148 PRO A CA 1
ATOM 1177 C C . PRO A 1 148 ? -18.903 -12.896 54.533 1.00 46.12 148 PRO A C 1
ATOM 1179 O O . PRO A 1 148 ? -18.631 -11.728 54.805 1.00 46.12 148 PRO A O 1
ATOM 1182 N N . GLY A 1 149 ? -17.970 -13.746 54.110 1.00 42.00 149 GLY A N 1
ATOM 1183 C CA . GLY A 1 149 ? -16.569 -13.435 53.895 1.00 42.00 149 GLY A CA 1
ATOM 1184 C C . GLY A 1 149 ? -16.390 -12.750 52.554 1.00 42.00 149 GLY A C 1
ATOM 1185 O O . GLY A 1 149 ? -16.234 -13.403 51.525 1.00 42.00 149 GLY A O 1
ATOM 1186 N N . SER A 1 150 ? -16.422 -11.423 52.602 1.00 51.53 150 SER A N 1
ATOM 1187 C CA . SER A 1 150 ? -15.990 -10.485 51.570 1.00 51.53 150 SER A CA 1
ATOM 1188 C C . SER A 1 150 ? -14.750 -10.988 50.813 1.00 51.53 150 SER A C 1
ATOM 1190 O O . SER A 1 150 ? -13.608 -10.815 51.244 1.00 51.53 150 SER A O 1
ATOM 1192 N N . ARG A 1 151 ? -14.961 -11.609 49.647 1.00 54.38 151 ARG A N 1
ATOM 1193 C CA . ARG A 1 151 ? -13.914 -11.764 48.633 1.00 54.38 151 ARG A CA 1
ATOM 1194 C C . ARG A 1 151 ? -13.696 -10.384 48.028 1.00 54.38 151 ARG A C 1
ATOM 1196 O O . ARG A 1 151 ? -14.342 -10.020 47.051 1.00 54.38 151 ARG A O 1
ATOM 1203 N N . SER A 1 152 ? -12.848 -9.587 48.675 1.00 51.84 152 SER A N 1
ATOM 1204 C CA . SER A 1 152 ? -12.573 -8.200 48.302 1.00 51.84 152 SER A CA 1
ATOM 1205 C C . SER A 1 152 ? -12.012 -8.119 46.877 1.00 51.84 152 SER A C 1
ATOM 1207 O O . SER A 1 152 ? -10.808 -8.235 46.645 1.00 51.84 152 SER A O 1
ATOM 1209 N N . LEU A 1 153 ? -12.901 -7.883 45.908 1.00 57.06 153 LEU A N 1
ATOM 1210 C CA . LEU A 1 153 ? -12.558 -7.540 44.523 1.00 57.06 153 LEU A CA 1
ATOM 1211 C C . LEU A 1 153 ? -11.679 -6.277 44.461 1.00 57.06 153 LEU A C 1
ATOM 1213 O O . LEU A 1 153 ? -10.912 -6.094 43.518 1.00 57.06 153 LEU A O 1
ATOM 1217 N N . PHE A 1 154 ? -11.741 -5.441 45.501 1.00 53.91 154 PHE A N 1
ATOM 1218 C CA . PHE A 1 154 ? -11.004 -4.188 45.613 1.00 53.91 154 PHE A CA 1
ATOM 1219 C C . PHE A 1 154 ? -9.525 -4.362 45.974 1.00 53.91 154 PHE A C 1
ATOM 1221 O O . PHE A 1 154 ? -8.732 -3.477 45.672 1.00 53.91 154 PHE A O 1
ATOM 1228 N N . SER A 1 155 ? -9.106 -5.511 46.522 1.00 55.88 155 SER A N 1
ATOM 1229 C CA . SER A 1 155 ? -7.699 -5.744 46.900 1.00 55.88 155 SER A CA 1
ATOM 1230 C C . SER A 1 155 ? -6.740 -5.855 45.704 1.00 55.88 155 SER A C 1
ATOM 1232 O O . SER A 1 155 ? -5.530 -5.927 45.899 1.00 55.88 155 SER A O 1
ATOM 1234 N N . ARG A 1 156 ? -7.257 -5.877 44.467 1.00 58.44 156 ARG A N 1
ATOM 1235 C CA . ARG A 1 156 ? -6.464 -5.935 43.226 1.00 58.44 156 ARG A CA 1
ATOM 1236 C C . ARG A 1 156 ? -6.268 -4.583 42.538 1.00 58.44 156 ARG A C 1
ATOM 1238 O O . ARG A 1 156 ? -5.495 -4.517 41.587 1.00 58.44 156 ARG A O 1
ATOM 1245 N N . PHE A 1 157 ? -6.939 -3.524 42.988 1.00 48.38 157 PHE A N 1
ATOM 1246 C CA . PHE A 1 157 ? -6.782 -2.194 42.406 1.00 48.38 157 PHE A CA 1
ATOM 1247 C C . PHE A 1 157 ? -5.799 -1.379 43.245 1.00 48.38 157 PHE A C 1
ATOM 1249 O O . PHE A 1 157 ? -6.145 -0.886 44.314 1.00 48.38 157 PHE A O 1
ATOM 1256 N N . SER A 1 158 ? -4.569 -1.233 42.752 1.00 47.62 158 SER A N 1
ATOM 1257 C CA . SER A 1 158 ? -3.644 -0.213 43.246 1.00 47.62 158 SER A CA 1
ATOM 1258 C C . SER A 1 158 ? -3.782 0.998 42.329 1.00 47.62 158 SER A C 1
ATOM 1260 O O . SER A 1 158 ? -3.311 0.966 41.194 1.00 47.62 158 SER A O 1
ATOM 1262 N N . PHE A 1 159 ? -4.486 2.033 42.784 1.00 46.38 159 PHE A N 1
ATOM 1263 C CA . PHE A 1 159 ? -4.505 3.319 42.091 1.00 46.38 159 PHE A CA 1
ATOM 1264 C C . PHE A 1 159 ? -3.219 4.060 42.464 1.00 46.38 159 PHE A C 1
ATOM 1266 O O . PHE A 1 159 ? -2.999 4.341 43.642 1.00 46.38 159 PHE A O 1
ATOM 1273 N N . SER A 1 160 ? -2.359 4.297 41.473 1.00 39.16 160 SER A N 1
ATOM 1274 C CA . SER A 1 160 ? -1.193 5.175 41.584 1.00 39.16 160 SER A CA 1
ATOM 1275 C C . SER A 1 160 ? -1.404 6.437 40.769 1.00 39.16 160 SER A C 1
ATOM 1277 O O . SER A 1 160 ? -2.205 6.386 39.809 1.00 39.16 160 SER A O 1
#

Organism: NCBI:txid60419

Sequence (160 aa):
MDAASTGEAARFRASVESVKGELAHLKREHLLARQQAQREEELAQSQRHILALQEEIEELERKNRLHSQQEAMLKIELRNMERMQKREGVDMTYLKNVILKLLETGEVEALLPVIGMLLQFSPEEIHKCQQAYRASTDVSPSLVSDGPGSRSLFSRFSFS

Secondary structure (DSSP, 8-state):
-HHHHHHHHHHHHHHHHHHHHHHHHHHHHHHHHHHHHHHHHHHHHHHHHHHHHHHHHHHHHHHHHHHHHHHHHHHHHHHHHHHHHHHHTS-HHHHHHHHHHHHHH--HHHHHHHHHHHTT--HHHHHHHHHHHHHHHTT-SS----------GGGG----

Foldseek 3Di:
DVPVVVVVVVVVVVVVVVVVVVVVVVVVVVVVVVVVVVVVVVVVVVVVVVVVVVVVVVVVVVVVVVVVVVVVVVVVVVVVVVLVVLLVPADPVVVVVLVVCCVVPVPCVVSLVVNCNNNVNDPVRSVVSVVVSVVVVVVDPPDDDDDPDPPPPPVPDDDD

pLDDT: mean 86.47, std 18.05, range [35.16, 98.5]

Radius of gyration: 47.23 Å; chains: 1; bounding box: 85×36×138 Å